Protein AF-A0A117SWT1-F1 (afdb_monomer_lite)

Foldseek 3Di:
DVVVVCVVLQWAFDAWQAADFDTWTWIARNPPRDIAIADWGADPQPRDIWTWDKDFDPPPVDGDIDIDTRCVVVVLVPDPPSCCAWDWDWDAPDPPHPDIAIWIAGNVPGDIDRDPVVSVVCCCVVPVVSRYHD

Secondary s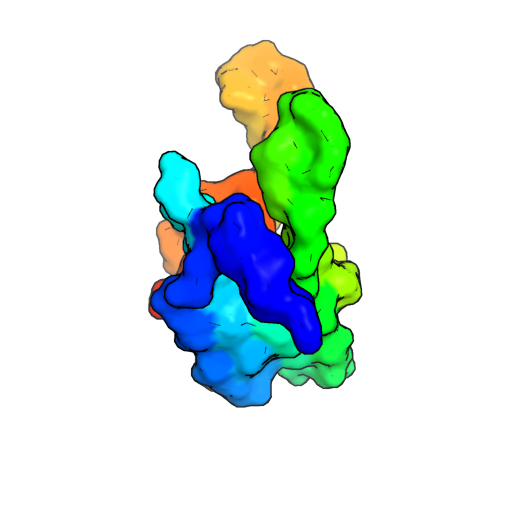tructure (DSSP, 8-state):
-HHHHHHHTTEEEEEEEEETTEEEEEEEETTT--EEEEEEEE-TTT--EEEEEEEEE--TT--EEEEE-TTHHHHHHHSTTGGGTEEEEEEESSTT-S-EEEEEEETTT--EES-HHHHHHHHHHHH-BTTTB-

Sequence (134 aa):
MVSASLEMLGLRRSGEIKGKYVDLTVYALKRDGRLYLSGIIKCPFTNKEFKLHITPQTDQVRLGFIQYHGGLYDHILKTKGYEDWLRVRIEPYSRNSFHKRKYLVCVKCGYKTTRFVDALLHLMRSHNFLVRVP

Radius of gyration: 15.75 Å; chains: 1; bounding box: 43×26×40 Å

pLDDT: mean 85.77, std 11.04, range [43.94, 95.5]

Structure (mmCIF, N/CA/C/O backbone):
data_AF-A0A117SWT1-F1
#
_entry.id   AF-A0A117SWT1-F1
#
loop_
_atom_site.group_PDB
_atom_site.id
_atom_site.type_symbol
_atom_site.label_atom_id
_atom_site.label_alt_id
_atom_site.label_comp_id
_atom_site.label_asym_id
_atom_site.label_entity_id
_atom_site.label_seq_id
_atom_site.pdbx_PDB_ins_code
_atom_site.Cartn_x
_atom_site.Cartn_y
_atom_site.Cartn_z
_atom_site.occupancy
_atom_site.B_iso_or_equiv
_atom_site.auth_seq_id
_atom_site.auth_comp_id
_atom_site.auth_asym_id
_atom_site.auth_atom_id
_atom_site.pdbx_PDB_model_num
ATOM 1 N N . MET A 1 1 ? -6.845 11.658 -19.314 1.00 43.94 1 MET A N 1
ATOM 2 C CA . MET A 1 1 ? -5.862 11.345 -20.379 1.00 43.94 1 MET A CA 1
ATOM 3 C C . MET A 1 1 ? -4.620 10.570 -19.902 1.00 43.94 1 MET A C 1
ATOM 5 O O . MET A 1 1 ? -3.848 10.146 -20.744 1.00 43.94 1 MET A O 1
ATOM 9 N N . VAL A 1 2 ? -4.436 10.284 -18.601 1.00 51.97 2 VAL A N 1
ATOM 10 C CA . VAL A 1 2 ? -3.243 9.565 -18.077 1.00 51.97 2 VAL A CA 1
ATOM 11 C C . VAL A 1 2 ? -3.194 8.071 -18.464 1.00 51.97 2 VAL A C 1
ATOM 13 O O . VAL A 1 2 ? -2.120 7.486 -18.545 1.00 51.97 2 VAL A O 1
ATOM 16 N N . SER A 1 3 ? -4.344 7.449 -18.750 1.00 57.69 3 SER A N 1
ATOM 17 C CA . SER A 1 3 ? -4.447 5.999 -18.991 1.00 57.69 3 SER A CA 1
ATOM 18 C C . SER A 1 3 ? -3.671 5.515 -20.224 1.00 57.69 3 SER A C 1
ATOM 20 O O . SER A 1 3 ? -2.993 4.496 -20.145 1.00 57.69 3 SER A O 1
ATOM 22 N N . ALA A 1 4 ? -3.723 6.250 -21.340 1.00 57.44 4 ALA A N 1
ATOM 23 C CA . ALA A 1 4 ? -3.120 5.811 -22.602 1.00 57.44 4 ALA A CA 1
ATOM 24 C C . ALA A 1 4 ? -1.581 5.779 -22.536 1.00 57.44 4 ALA A C 1
ATOM 26 O O . ALA A 1 4 ? -0.952 4.822 -22.981 1.00 57.44 4 ALA A O 1
ATOM 27 N N . SER A 1 5 ? -0.964 6.782 -21.902 1.00 61.16 5 SER A N 1
ATOM 28 C CA . SER A 1 5 ? 0.495 6.854 -21.747 1.00 61.16 5 SER A CA 1
ATOM 29 C C . SER A 1 5 ? 1.051 5.755 -20.833 1.00 61.16 5 SER A C 1
ATOM 31 O O . SER A 1 5 ? 2.157 5.272 -21.057 1.00 61.16 5 SER A O 1
ATOM 33 N N . LEU A 1 6 ? 0.290 5.328 -19.817 1.00 62.47 6 LEU A N 1
ATOM 34 C CA . LEU A 1 6 ? 0.698 4.244 -18.916 1.00 62.47 6 LEU A CA 1
ATOM 35 C C . LEU A 1 6 ? 0.653 2.873 -19.610 1.00 62.47 6 LEU A C 1
ATOM 37 O O . LEU A 1 6 ? 1.561 2.062 -19.421 1.00 62.47 6 LEU A O 1
ATOM 41 N N . GLU A 1 7 ? -0.359 2.631 -20.449 1.00 62.50 7 GLU A N 1
ATOM 42 C CA . GLU A 1 7 ? -0.486 1.387 -21.219 1.00 62.50 7 GLU A CA 1
ATOM 43 C C . GLU A 1 7 ? 0.607 1.243 -22.281 1.00 62.50 7 GLU A C 1
ATOM 45 O O . GLU A 1 7 ? 1.181 0.157 -22.424 1.00 62.50 7 GLU A O 1
ATOM 50 N N . MET A 1 8 ? 0.953 2.342 -22.962 1.00 59.72 8 MET A N 1
ATOM 51 C CA . MET A 1 8 ? 2.058 2.384 -23.928 1.00 59.72 8 MET A CA 1
ATOM 52 C C . MET A 1 8 ? 3.412 2.048 -23.291 1.00 59.72 8 MET A C 1
ATOM 54 O O . MET A 1 8 ? 4.262 1.439 -23.932 1.00 59.72 8 MET A O 1
ATOM 58 N N . LEU A 1 9 ? 3.598 2.381 -22.012 1.00 71.81 9 LEU A N 1
ATOM 59 C CA . LEU A 1 9 ? 4.820 2.103 -21.252 1.00 71.81 9 LEU A CA 1
ATOM 60 C C . LEU A 1 9 ? 4.784 0.747 -20.521 1.00 71.81 9 LEU A C 1
ATOM 62 O O . LEU A 1 9 ? 5.651 0.442 -19.703 1.00 71.81 9 LEU A O 1
ATOM 66 N N . GLY A 1 10 ? 3.791 -0.094 -20.827 1.00 78.25 10 GLY A N 1
ATOM 67 C CA . GLY A 1 10 ? 3.720 -1.472 -20.350 1.00 78.25 10 GLY A CA 1
ATOM 68 C C . GLY A 1 10 ? 3.052 -1.652 -18.987 1.00 78.25 10 GLY A C 1
ATOM 69 O O . GLY A 1 10 ? 3.134 -2.749 -18.432 1.00 78.25 10 GLY A O 1
ATOM 70 N N . LEU A 1 11 ? 2.371 -0.634 -18.452 1.00 83.19 11 LEU A N 1
ATOM 71 C CA . LEU A 1 11 ? 1.530 -0.774 -17.265 1.00 83.19 11 LEU A CA 1
ATOM 72 C C . LEU A 1 11 ? 0.117 -1.196 -17.685 1.00 83.19 11 LEU A C 1
ATOM 74 O O . LEU A 1 11 ? -0.596 -0.441 -18.337 1.00 83.19 11 LEU A O 1
ATOM 78 N N . ARG A 1 12 ? -0.314 -2.401 -17.311 1.00 87.69 12 ARG A N 1
ATOM 79 C CA . ARG A 1 12 ? -1.667 -2.892 -17.603 1.00 87.69 12 ARG A CA 1
ATOM 80 C C . ARG A 1 12 ? -2.536 -2.789 -16.360 1.00 87.69 12 ARG A C 1
ATOM 82 O O . ARG A 1 12 ? -2.112 -3.171 -15.272 1.00 87.69 12 ARG A O 1
ATOM 89 N N . ARG A 1 13 ? -3.782 -2.347 -16.515 1.00 88.75 13 ARG A N 1
ATOM 90 C CA . ARG A 1 13 ? -4.781 -2.455 -15.448 1.00 88.75 13 ARG A CA 1
ATOM 91 C C . ARG A 1 13 ? -5.016 -3.931 -15.100 1.00 88.75 13 ARG A C 1
ATOM 93 O O . ARG A 1 13 ? -5.382 -4.726 -15.960 1.00 88.75 13 ARG A O 1
ATOM 100 N N . SER A 1 14 ? -4.784 -4.287 -13.839 1.00 89.12 14 SER A N 1
ATOM 101 C CA . SER A 1 14 ? -4.885 -5.658 -13.322 1.00 89.12 14 SER A CA 1
ATOM 102 C C . SER A 1 14 ? -6.146 -5.892 -12.492 1.00 89.12 14 SER A C 1
ATOM 104 O O . SER A 1 14 ? -6.556 -7.039 -12.349 1.00 89.12 14 SER A O 1
ATOM 106 N N . GLY A 1 15 ? -6.743 -4.846 -11.919 1.00 89.94 15 GLY A N 1
ATOM 107 C CA . GLY A 1 15 ? -7.953 -4.970 -11.109 1.00 89.94 15 GLY A CA 1
ATOM 108 C C . GLY A 1 15 ? -8.309 -3.680 -10.382 1.00 89.94 15 GLY A C 1
ATOM 109 O O . GLY A 1 15 ? -7.686 -2.640 -10.601 1.00 89.94 15 GLY A O 1
ATOM 110 N N . GLU A 1 16 ? -9.300 -3.764 -9.502 1.00 93.12 16 GLU A N 1
ATOM 111 C CA . GLU A 1 16 ? -9.724 -2.681 -8.614 1.00 93.12 16 GLU A CA 1
ATOM 112 C C . GLU A 1 16 ? -9.849 -3.194 -7.175 1.00 93.12 16 GLU A C 1
ATOM 114 O O . GLU A 1 16 ? -10.137 -4.369 -6.946 1.00 93.12 16 GLU A O 1
ATOM 119 N N . ILE A 1 17 ? -9.629 -2.309 -6.207 1.00 91.44 17 ILE A N 1
ATOM 120 C CA . ILE A 1 17 ? -9.894 -2.531 -4.787 1.00 91.44 17 ILE A CA 1
ATOM 121 C C . ILE A 1 17 ? -10.806 -1.395 -4.340 1.00 91.44 17 ILE A C 1
ATOM 123 O O . ILE A 1 17 ? -10.371 -0.248 -4.250 1.00 91.44 17 ILE A O 1
ATOM 127 N N . LYS A 1 18 ? -12.069 -1.730 -4.073 1.00 91.50 18 LYS A N 1
ATOM 128 C CA . LYS A 1 18 ? -13.084 -0.795 -3.585 1.00 91.50 18 LYS A CA 1
ATOM 129 C C . LYS A 1 18 ? -13.555 -1.225 -2.208 1.00 91.50 18 LYS A C 1
ATOM 131 O O . LYS A 1 18 ? -13.739 -2.413 -1.950 1.00 91.50 18 LYS A O 1
ATOM 136 N N . GLY A 1 19 ? -13.746 -0.257 -1.329 1.00 89.12 19 GLY A N 1
ATOM 137 C CA . GLY A 1 19 ? -14.211 -0.473 0.029 1.00 89.12 19 GLY A CA 1
ATOM 138 C C . GLY A 1 19 ? -14.573 0.838 0.707 1.00 89.12 19 GLY A C 1
ATOM 139 O O . GLY A 1 19 ? -14.540 1.902 0.094 1.00 89.12 19 GLY A O 1
ATOM 140 N N . LYS A 1 20 ? -14.908 0.765 1.995 1.00 87.38 20 LYS A N 1
ATOM 141 C CA . LYS A 1 20 ? -15.399 1.929 2.748 1.00 87.38 20 LYS A CA 1
ATOM 142 C C . LYS A 1 20 ? -14.390 3.083 2.794 1.00 87.38 20 LYS A C 1
ATOM 144 O O . LYS A 1 20 ? -14.789 4.244 2.801 1.00 87.38 20 LYS A O 1
ATOM 149 N N . TYR A 1 21 ? -13.099 2.760 2.836 1.00 90.88 21 TYR A N 1
ATOM 150 C CA . TYR A 1 21 ? -12.020 3.738 2.964 1.00 90.88 21 TYR A CA 1
ATOM 151 C C . TYR A 1 21 ? -11.037 3.712 1.789 1.00 90.88 21 TYR A C 1
ATOM 153 O O . TYR A 1 21 ? -10.004 4.376 1.843 1.00 90.88 21 TYR A O 1
ATOM 161 N N . VAL A 1 22 ? -11.317 2.946 0.731 1.00 93.19 22 VAL A N 1
ATOM 162 C CA . VAL A 1 22 ? -10.401 2.781 -0.406 1.00 93.19 22 VAL A CA 1
ATOM 163 C C . VAL A 1 22 ? -11.157 2.734 -1.724 1.00 93.19 22 VAL A C 1
ATOM 165 O O . VAL A 1 22 ? -12.135 2.005 -1.862 1.00 93.19 22 VAL A O 1
ATOM 168 N N . ASP A 1 23 ? -10.650 3.466 -2.707 1.00 93.38 23 ASP A N 1
ATOM 169 C CA . ASP A 1 23 ? -11.029 3.331 -4.110 1.00 93.38 23 ASP A CA 1
ATOM 170 C C . ASP A 1 23 ? -9.756 3.369 -4.953 1.00 93.38 23 ASP A C 1
ATOM 172 O O . ASP A 1 23 ? -9.145 4.422 -5.151 1.00 93.38 23 ASP A O 1
ATOM 176 N N . LEU A 1 24 ? -9.286 2.191 -5.360 1.00 93.75 24 LEU A N 1
ATOM 177 C CA . LEU A 1 24 ? -7.989 2.010 -5.994 1.00 93.75 24 LEU A CA 1
ATOM 178 C C . LEU A 1 24 ? -8.102 1.175 -7.260 1.00 93.75 24 LEU A C 1
ATOM 180 O O . LEU A 1 24 ? -8.681 0.093 -7.277 1.00 93.75 24 LEU A O 1
ATOM 184 N N . THR A 1 25 ? -7.417 1.624 -8.300 1.00 93.31 25 THR A N 1
ATOM 185 C CA . THR A 1 25 ? -7.073 0.822 -9.468 1.00 93.31 25 THR A CA 1
ATOM 186 C C . THR A 1 25 ? -5.692 0.207 -9.265 1.00 93.31 25 THR A C 1
ATOM 188 O O . THR A 1 25 ? -4.722 0.901 -8.944 1.00 93.31 25 THR A O 1
ATOM 191 N N . VAL A 1 26 ? -5.598 -1.104 -9.469 1.00 92.75 26 VAL A N 1
ATOM 192 C CA . VAL A 1 26 ? -4.345 -1.856 -9.419 1.00 92.75 26 VAL A CA 1
ATOM 193 C C . VAL A 1 26 ? -3.806 -2.006 -10.831 1.00 92.75 26 VAL A C 1
ATOM 195 O O . VAL A 1 26 ? -4.506 -2.481 -11.728 1.00 92.75 26 VAL A O 1
ATOM 198 N N . TYR A 1 27 ? -2.539 -1.664 -11.012 1.00 91.88 27 TYR A N 1
ATOM 199 C CA . TYR A 1 27 ? -1.816 -1.852 -12.260 1.00 91.88 27 TYR A CA 1
ATOM 200 C C . TYR A 1 27 ? -0.679 -2.851 -12.072 1.00 91.88 27 TYR A C 1
ATOM 202 O O . TYR A 1 27 ? -0.062 -2.899 -11.010 1.00 91.88 27 TYR A O 1
ATOM 210 N N . ALA A 1 28 ? -0.397 -3.632 -13.109 1.00 90.31 28 ALA A N 1
ATOM 211 C CA . ALA A 1 28 ? 0.711 -4.570 -13.175 1.00 90.31 28 ALA A CA 1
ATOM 212 C C . ALA A 1 28 ? 1.643 -4.188 -14.326 1.00 90.31 28 ALA A C 1
ATOM 214 O O . ALA A 1 28 ? 1.200 -3.957 -15.454 1.00 90.31 28 ALA A O 1
ATOM 215 N N . LEU A 1 29 ? 2.940 -4.129 -14.043 1.00 88.44 29 LEU A N 1
ATOM 216 C CA . LEU A 1 29 ? 3.968 -3.930 -15.051 1.00 88.44 29 LEU A CA 1
ATOM 217 C C . LEU A 1 29 ? 4.162 -5.230 -15.840 1.00 88.44 29 LEU A C 1
ATOM 219 O O . LEU A 1 29 ? 4.440 -6.274 -15.258 1.00 88.44 29 LEU A O 1
ATOM 223 N N . LYS A 1 30 ? 4.040 -5.178 -17.171 1.00 84.31 30 LYS A N 1
ATOM 224 C CA . LYS A 1 30 ? 4.132 -6.368 -18.040 1.00 84.31 30 LYS A CA 1
ATOM 225 C C . LYS A 1 30 ? 5.466 -7.110 -17.925 1.00 84.31 30 LYS A C 1
ATOM 227 O O . LYS A 1 30 ? 5.497 -8.319 -18.112 1.00 84.31 30 LYS A O 1
ATOM 232 N N . ARG A 1 31 ? 6.556 -6.390 -17.648 1.00 83.38 31 ARG A N 1
ATOM 233 C CA . ARG A 1 31 ? 7.919 -6.940 -17.652 1.00 83.38 31 ARG A CA 1
ATOM 234 C C . ARG A 1 31 ? 8.173 -7.942 -16.523 1.00 83.38 31 ARG A C 1
ATOM 236 O O . ARG A 1 31 ? 8.837 -8.942 -16.752 1.00 83.38 31 ARG A O 1
ATOM 243 N N . ASP A 1 32 ? 7.710 -7.641 -15.315 1.00 82.69 32 ASP A N 1
ATOM 244 C CA . ASP A 1 32 ? 8.060 -8.373 -14.088 1.00 82.69 32 ASP A CA 1
ATOM 245 C C . ASP A 1 32 ? 6.844 -8.654 -13.185 1.00 82.69 32 ASP A C 1
ATOM 247 O O . ASP A 1 32 ? 6.990 -9.171 -12.080 1.00 82.69 32 ASP A O 1
ATOM 251 N N . GLY A 1 33 ? 5.634 -8.295 -13.627 1.00 84.31 33 GLY A N 1
ATOM 252 C CA . GLY A 1 33 ? 4.401 -8.441 -12.853 1.00 84.31 33 GLY A CA 1
ATOM 253 C C . GLY A 1 33 ? 4.292 -7.472 -11.673 1.00 84.31 33 GLY A C 1
ATOM 254 O O . GLY A 1 33 ? 3.377 -7.594 -10.857 1.00 84.31 33 GLY A O 1
ATOM 255 N N . ARG A 1 34 ? 5.206 -6.503 -11.554 1.00 88.75 34 ARG A N 1
ATOM 256 C CA . ARG A 1 34 ? 5.268 -5.605 -10.405 1.00 88.75 34 ARG A CA 1
ATOM 257 C C . ARG A 1 34 ? 4.015 -4.747 -10.303 1.00 88.75 34 ARG A C 1
ATOM 259 O O . ARG A 1 34 ? 3.593 -4.117 -11.272 1.00 88.75 34 ARG A O 1
ATOM 266 N N . LEU A 1 35 ? 3.448 -4.694 -9.100 1.00 91.81 35 LEU A N 1
ATOM 267 C CA . LEU A 1 35 ? 2.182 -4.013 -8.857 1.00 91.81 35 LEU A CA 1
ATOM 268 C C . LEU A 1 35 ? 2.365 -2.547 -8.440 1.00 91.81 35 LEU A C 1
ATOM 270 O O . LEU A 1 35 ? 3.327 -2.178 -7.749 1.00 91.81 35 LEU A O 1
ATOM 274 N N . TYR A 1 36 ? 1.398 -1.739 -8.869 1.00 92.25 36 TYR A N 1
ATOM 275 C CA . TYR A 1 36 ? 1.259 -0.306 -8.632 1.00 92.25 36 TYR A CA 1
ATOM 276 C C . TYR A 1 36 ? -0.204 0.043 -8.338 1.00 92.25 36 TYR A C 1
ATOM 278 O O . TYR A 1 36 ? -1.119 -0.695 -8.709 1.00 92.25 36 TYR A O 1
ATOM 286 N N . LEU A 1 37 ? -0.423 1.171 -7.666 1.00 93.06 37 LEU A N 1
ATOM 287 C CA . LEU A 1 37 ? -1.737 1.617 -7.207 1.00 93.06 37 LEU A CA 1
ATOM 288 C C . LEU A 1 37 ? -2.011 3.048 -7.660 1.00 93.06 37 LEU A C 1
ATOM 290 O O . LEU A 1 37 ? -1.164 3.927 -7.517 1.00 93.06 37 LEU A O 1
ATOM 294 N N . SER A 1 38 ? -3.222 3.316 -8.132 1.00 93.12 38 SER A N 1
ATOM 295 C CA . SER A 1 38 ? -3.697 4.685 -8.323 1.00 93.12 38 SER A CA 1
ATOM 296 C C . SER A 1 38 ? -5.129 4.822 -7.841 1.00 93.12 38 SER A C 1
ATOM 298 O O . SER A 1 38 ? -5.932 3.924 -8.061 1.00 93.12 38 SER A O 1
ATOM 300 N N . GLY A 1 39 ? -5.445 5.927 -7.177 1.00 93.06 39 GLY A N 1
ATOM 301 C CA . GLY A 1 39 ? -6.766 6.190 -6.620 1.00 93.06 39 GLY A CA 1
ATOM 302 C C . GLY A 1 39 ? -6.668 6.902 -5.277 1.00 93.06 39 GLY A C 1
ATOM 303 O O . GLY A 1 39 ? -5.728 7.664 -5.045 1.00 93.06 39 GLY A O 1
ATOM 304 N N . ILE A 1 40 ? -7.634 6.667 -4.395 1.00 94.31 40 ILE A N 1
ATOM 305 C CA . ILE A 1 40 ? -7.792 7.389 -3.133 1.00 94.31 40 ILE A CA 1
ATOM 306 C C . ILE A 1 40 ? -7.853 6.401 -1.967 1.00 94.31 40 ILE A C 1
ATOM 308 O O . ILE A 1 40 ? -8.542 5.384 -2.018 1.00 94.31 40 ILE A O 1
ATOM 312 N N . ILE A 1 41 ? -7.127 6.722 -0.898 1.00 94.38 41 ILE A N 1
ATOM 313 C CA . ILE A 1 41 ? -7.221 6.048 0.399 1.00 94.38 41 ILE A CA 1
ATOM 314 C C . ILE A 1 41 ? -7.628 7.082 1.439 1.00 94.38 41 ILE A C 1
ATOM 316 O O . ILE A 1 41 ? -6.984 8.120 1.566 1.00 94.38 41 ILE A O 1
ATOM 320 N N . LYS A 1 42 ? -8.662 6.784 2.216 1.00 93.94 42 LYS 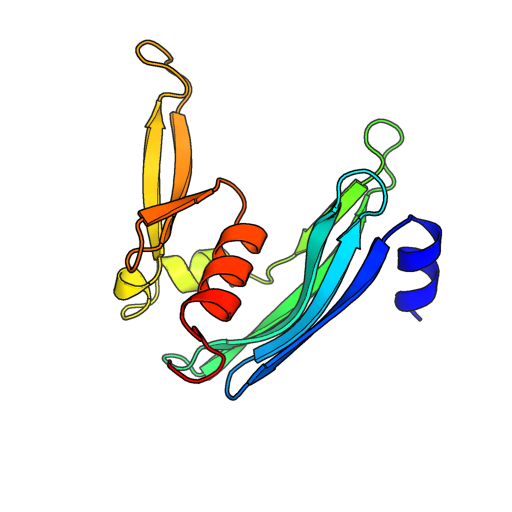A N 1
ATOM 321 C CA . LYS A 1 42 ? -9.100 7.583 3.354 1.00 93.94 42 LYS A CA 1
ATOM 322 C C . LYS A 1 42 ? -8.641 6.929 4.652 1.00 93.94 42 LYS A C 1
ATOM 324 O O . LYS A 1 42 ? -8.757 5.724 4.826 1.00 93.94 42 LYS A O 1
ATOM 329 N N . CYS A 1 43 ? -8.119 7.717 5.581 1.00 91.56 43 CYS A N 1
ATOM 330 C CA . CYS A 1 43 ? -7.797 7.227 6.914 1.00 91.56 43 CYS A CA 1
ATOM 331 C C . CYS A 1 43 ? -9.068 7.209 7.782 1.00 91.56 43 CYS A C 1
ATOM 333 O O . CYS A 1 43 ? -9.695 8.259 7.926 1.00 91.56 43 CYS A O 1
ATOM 335 N N . PRO A 1 44 ? -9.439 6.081 8.409 1.00 90.19 44 PRO A N 1
ATOM 336 C CA . PRO A 1 44 ? -10.623 5.989 9.255 1.00 90.19 44 PRO A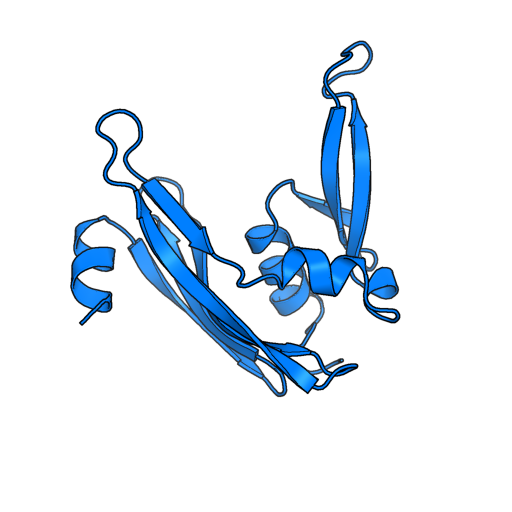 CA 1
ATOM 337 C C . PRO A 1 44 ? -10.448 6.709 10.598 1.00 90.19 44 PRO A C 1
ATOM 339 O O . PRO A 1 44 ? -11.433 7.130 11.192 1.00 90.19 44 PRO A O 1
ATOM 342 N N . PHE A 1 45 ? -9.206 6.885 11.065 1.00 88.44 45 PHE A N 1
ATOM 343 C CA . PHE A 1 45 ? -8.904 7.514 12.357 1.00 88.44 45 PHE A CA 1
ATOM 344 C C . PHE A 1 45 ? -8.826 9.040 12.284 1.00 88.44 45 PHE A C 1
ATOM 346 O O . PHE A 1 45 ? -9.129 9.726 13.252 1.00 88.44 45 PHE A O 1
ATOM 353 N N . THR A 1 46 ? -8.392 9.584 11.143 1.00 89.50 46 THR A N 1
ATOM 354 C CA . THR A 1 46 ? -8.170 11.033 10.983 1.00 89.50 46 THR A CA 1
ATOM 355 C C . THR A 1 46 ? -9.015 11.666 9.884 1.00 89.50 46 THR A C 1
ATOM 357 O O . THR A 1 46 ? -8.939 12.876 9.688 1.00 89.50 46 THR A O 1
ATOM 360 N N . ASN A 1 47 ? -9.786 10.867 9.139 1.00 89.38 47 ASN A N 1
ATOM 361 C CA . ASN A 1 47 ? -10.567 11.267 7.964 1.00 89.38 47 ASN A CA 1
ATOM 362 C C . ASN A 1 47 ? -9.771 11.921 6.823 1.00 89.38 47 ASN A C 1
ATOM 364 O O . ASN A 1 47 ? -10.371 12.356 5.841 1.00 89.38 47 ASN A O 1
ATOM 368 N N . LYS A 1 48 ? -8.435 11.952 6.905 1.00 92.75 48 LYS A N 1
ATOM 369 C CA . LYS A 1 48 ? -7.568 12.473 5.845 1.00 92.75 48 LYS A CA 1
ATOM 370 C C . LYS A 1 48 ? -7.601 11.573 4.617 1.00 92.75 48 LYS A C 1
ATOM 372 O O . LYS A 1 48 ? -7.581 10.349 4.740 1.00 92.75 48 LYS A O 1
ATOM 377 N N . GLU A 1 49 ? -7.588 12.192 3.446 1.00 94.19 49 GLU A N 1
ATOM 378 C CA . GLU A 1 49 ? -7.563 11.505 2.159 1.00 94.19 49 GLU A CA 1
ATOM 379 C C . GLU A 1 49 ? -6.185 11.614 1.511 1.00 94.19 49 GLU A C 1
ATOM 381 O O . GLU A 1 49 ? -5.546 12.666 1.510 1.00 94.19 49 GLU A O 1
ATOM 386 N N . PHE A 1 50 ? -5.739 10.505 0.937 1.00 94.75 50 PHE A N 1
ATOM 387 C CA . PHE A 1 50 ? -4.438 10.352 0.314 1.00 94.75 50 PHE A CA 1
ATOM 388 C C . PHE A 1 50 ? -4.632 9.895 -1.124 1.00 94.75 50 PHE A C 1
ATOM 390 O O . PHE A 1 50 ? -5.181 8.823 -1.382 1.00 94.75 50 PHE A O 1
ATOM 397 N N . LYS A 1 51 ? -4.166 10.713 -2.070 1.00 93.94 51 LYS A N 1
ATOM 398 C CA . LYS A 1 51 ? -4.231 10.413 -3.502 1.00 93.94 51 LYS A CA 1
ATOM 399 C C . LYS A 1 51 ? -2.969 9.679 -3.937 1.00 93.94 51 LYS A C 1
ATOM 401 O O . LYS A 1 51 ? -1.870 10.236 -3.910 1.00 93.94 51 LYS A O 1
ATOM 406 N N . LEU A 1 52 ? -3.138 8.433 -4.359 1.00 93.31 52 LEU A N 1
ATOM 407 C CA . LEU A 1 52 ? -2.084 7.615 -4.938 1.00 93.31 52 LEU A CA 1
ATOM 408 C C . LEU A 1 52 ? -2.105 7.792 -6.451 1.00 93.31 52 LEU A C 1
ATOM 410 O O . LEU A 1 52 ? -3.139 7.650 -7.106 1.00 93.31 52 LEU A O 1
ATOM 414 N N . HIS A 1 53 ? -0.944 8.074 -7.020 1.00 90.94 53 HIS A N 1
ATOM 415 C CA . HIS A 1 53 ? -0.789 8.180 -8.462 1.00 90.94 53 HIS A CA 1
ATOM 416 C C . HIS A 1 53 ? 0.566 7.640 -8.895 1.00 90.94 53 HIS A C 1
ATOM 418 O O . HIS A 1 53 ? 1.474 7.431 -8.084 1.00 90.94 53 HIS A O 1
ATOM 424 N N . ILE A 1 54 ? 0.661 7.376 -10.190 1.00 90.44 54 ILE A N 1
ATOM 425 C CA . ILE A 1 54 ? 1.805 6.742 -10.822 1.00 90.44 54 ILE A CA 1
ATOM 426 C C . ILE A 1 54 ? 2.264 7.685 -11.921 1.00 90.44 54 ILE A C 1
ATOM 428 O O . ILE A 1 54 ? 1.438 8.137 -12.716 1.00 90.44 54 ILE A O 1
ATOM 432 N N . THR A 1 55 ? 3.560 7.966 -11.981 1.00 87.06 55 THR A N 1
ATOM 433 C CA . THR A 1 55 ? 4.146 8.647 -13.137 1.00 87.06 55 THR A CA 1
ATOM 434 C C . THR A 1 55 ? 5.180 7.745 -13.798 1.00 87.06 55 THR A C 1
ATOM 436 O O . THR A 1 55 ? 5.841 6.945 -13.120 1.00 87.06 55 THR A O 1
ATOM 439 N N . PRO A 1 56 ? 5.308 7.821 -15.129 1.00 82.94 56 PRO A N 1
ATOM 440 C 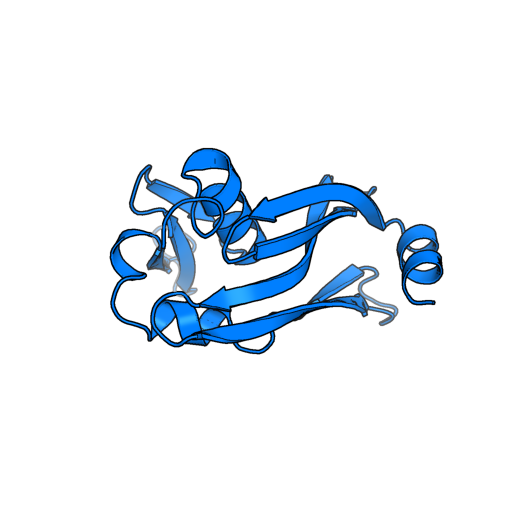CA . PRO A 1 56 ? 6.404 7.167 -15.814 1.00 82.94 56 PRO A CA 1
ATOM 441 C C . PRO A 1 56 ? 7.725 7.845 -15.450 1.00 82.94 56 PRO A C 1
ATOM 443 O O . PRO A 1 56 ? 7.819 9.070 -15.404 1.00 82.94 56 PRO A O 1
ATOM 446 N N . GLN A 1 57 ? 8.749 7.036 -15.204 1.00 79.25 57 GLN A N 1
ATOM 447 C CA . GLN A 1 57 ? 10.120 7.507 -15.085 1.00 79.25 57 GLN A CA 1
ATOM 448 C C . GLN A 1 57 ? 10.759 7.445 -16.469 1.00 79.25 57 GLN A C 1
ATOM 450 O O . GLN A 1 57 ? 10.967 6.359 -17.012 1.00 79.25 57 GLN A O 1
ATOM 455 N N . THR A 1 58 ? 11.031 8.614 -17.044 1.00 68.38 58 THR A N 1
ATOM 456 C CA . THR A 1 58 ? 11.551 8.756 -18.411 1.00 68.38 58 THR A CA 1
ATOM 457 C C . THR A 1 58 ? 13.060 8.995 -18.466 1.00 68.38 58 THR A C 1
ATOM 459 O O . THR A 1 58 ? 13.584 9.291 -19.536 1.00 68.38 58 THR A O 1
ATOM 462 N N . ASP A 1 59 ? 13.773 8.860 -17.344 1.00 66.31 59 ASP A N 1
ATOM 463 C CA . ASP A 1 59 ? 15.235 8.922 -17.349 1.00 66.31 59 ASP A CA 1
ATOM 464 C C . ASP A 1 59 ? 15.817 7.739 -18.130 1.00 66.31 59 ASP A C 1
ATOM 466 O O . ASP A 1 59 ? 15.524 6.575 -17.835 1.00 66.31 59 ASP A O 1
ATOM 470 N N . GLN A 1 60 ? 16.686 8.045 -19.100 1.00 55.25 60 GLN A N 1
ATOM 471 C CA . GLN A 1 60 ? 17.245 7.104 -20.084 1.00 55.25 60 GLN A CA 1
ATOM 472 C C . GLN A 1 60 ? 17.932 5.870 -19.464 1.00 55.25 60 GLN A C 1
ATOM 474 O O . GLN A 1 60 ? 18.079 4.845 -20.123 1.00 55.25 60 GLN A O 1
ATOM 479 N N . VAL A 1 61 ? 18.321 5.935 -18.187 1.00 59.34 61 VAL A N 1
ATOM 480 C CA . VAL A 1 61 ? 19.044 4.866 -17.479 1.00 59.34 61 VAL A CA 1
ATOM 481 C C . VAL A 1 61 ? 18.103 3.845 -16.818 1.00 59.34 61 VAL A C 1
ATOM 483 O O . VAL A 1 61 ? 18.491 2.697 -16.595 1.00 59.34 61 VAL A O 1
ATOM 486 N N . ARG A 1 62 ? 16.860 4.221 -16.481 1.00 56.84 62 ARG A N 1
ATOM 487 C CA . ARG A 1 62 ? 15.895 3.337 -15.799 1.00 56.84 62 ARG A CA 1
ATOM 488 C C . ARG A 1 62 ? 14.472 3.605 -16.278 1.00 56.84 62 ARG A C 1
ATOM 490 O O . ARG A 1 62 ? 13.715 4.322 -15.630 1.00 56.84 62 ARG A O 1
ATOM 497 N N . LEU A 1 63 ? 14.093 2.934 -17.364 1.00 64.94 63 LEU A N 1
ATOM 498 C CA . LEU A 1 63 ? 12.694 2.818 -17.772 1.00 64.94 63 LEU A CA 1
ATOM 499 C C . LEU A 1 63 ? 11.891 2.155 -16.642 1.00 64.94 63 LEU A C 1
ATOM 501 O O . LEU A 1 63 ? 12.170 1.015 -16.254 1.00 64.94 63 LEU A O 1
ATOM 505 N N . GLY A 1 64 ? 10.914 2.871 -16.089 1.00 76.44 64 GLY A N 1
ATOM 506 C CA . GLY A 1 64 ? 10.127 2.388 -14.960 1.00 76.44 64 GLY A CA 1
ATOM 507 C C . GLY A 1 64 ? 8.975 3.309 -14.581 1.00 76.44 64 GLY A C 1
ATOM 508 O O . GLY A 1 64 ? 8.598 4.209 -15.325 1.00 76.44 64 GLY A O 1
ATOM 509 N N . PHE A 1 65 ? 8.408 3.070 -13.402 1.00 85.31 65 PHE A N 1
ATOM 510 C CA . PHE A 1 65 ? 7.301 3.856 -12.864 1.00 85.31 65 PHE A CA 1
ATOM 511 C C . PHE A 1 65 ? 7.564 4.215 -11.410 1.00 85.31 65 PHE A C 1
ATOM 513 O O . PHE A 1 65 ? 7.982 3.360 -10.615 1.00 85.31 65 PHE A O 1
ATOM 520 N N . ILE A 1 66 ? 7.268 5.464 -11.064 1.00 87.06 66 ILE A N 1
ATOM 521 C CA . ILE A 1 66 ? 7.356 5.979 -9.703 1.00 87.06 66 ILE A CA 1
ATOM 522 C C . ILE A 1 66 ? 5.955 5.968 -9.102 1.00 87.06 66 ILE A C 1
ATOM 524 O O . ILE A 1 66 ? 4.997 6.485 -9.677 1.00 87.06 66 ILE A O 1
ATOM 528 N N . GLN A 1 67 ? 5.846 5.357 -7.925 1.00 90.50 67 GLN A N 1
ATOM 529 C CA . GLN A 1 67 ? 4.629 5.376 -7.132 1.00 90.50 67 GLN A CA 1
ATOM 530 C C . GLN A 1 67 ? 4.682 6.541 -6.146 1.00 90.50 67 GLN A C 1
ATOM 532 O O . GLN A 1 67 ? 5.537 6.565 -5.260 1.00 90.50 67 GLN A O 1
ATOM 537 N N . TYR A 1 68 ? 3.704 7.436 -6.233 1.00 91.06 68 TYR A N 1
ATOM 538 C CA . TYR A 1 68 ? 3.503 8.494 -5.254 1.00 91.06 68 TYR A CA 1
ATOM 539 C C . TYR A 1 68 ? 2.422 8.078 -4.266 1.00 91.06 68 TYR A C 1
ATOM 541 O O . TYR A 1 68 ? 1.371 7.547 -4.640 1.00 91.06 68 TYR A O 1
ATOM 549 N N . HIS A 1 69 ? 2.703 8.317 -2.988 1.00 89.62 69 HIS A N 1
ATOM 550 C CA . HIS A 1 69 ? 1.836 7.944 -1.871 1.00 89.62 69 HIS A CA 1
ATOM 551 C C . HIS A 1 69 ? 1.158 9.145 -1.202 1.00 89.62 69 HIS A C 1
ATOM 553 O O . HIS A 1 69 ? 0.389 8.951 -0.267 1.00 89.62 69 HIS A O 1
ATOM 559 N N . GLY A 1 70 ? 1.472 10.376 -1.623 1.00 86.25 70 GLY A N 1
ATOM 560 C CA . GLY A 1 70 ? 0.866 11.595 -1.073 1.00 86.25 70 GLY A CA 1
ATOM 561 C C . GLY A 1 70 ? 1.038 11.763 0.444 1.00 86.25 70 GLY A C 1
ATOM 562 O O . GLY A 1 70 ? 0.174 12.344 1.085 1.00 86.25 70 GLY A O 1
ATOM 563 N N . GLY A 1 71 ? 2.099 11.201 1.039 1.00 90.62 71 GLY A N 1
ATOM 564 C CA . GLY A 1 71 ? 2.322 11.212 2.492 1.00 90.62 71 GLY A CA 1
ATOM 565 C C . GLY A 1 71 ? 1.610 10.100 3.277 1.00 90.62 71 GLY A C 1
ATOM 566 O O . GLY A 1 71 ? 1.756 10.038 4.496 1.00 90.62 71 GLY A O 1
ATOM 567 N N . LEU A 1 72 ? 0.892 9.185 2.611 1.00 92.38 72 LEU A N 1
ATOM 568 C CA . LEU A 1 72 ? 0.202 8.071 3.273 1.00 92.38 72 LEU A CA 1
ATOM 569 C C . LEU A 1 72 ? 1.156 7.188 4.083 1.00 92.38 72 LEU A C 1
ATOM 571 O O . LEU A 1 72 ? 0.808 6.758 5.177 1.00 92.38 72 LEU A O 1
ATOM 575 N N . TYR A 1 73 ? 2.350 6.917 3.552 1.00 91.31 73 TYR A N 1
ATOM 576 C CA . TYR A 1 73 ? 3.352 6.097 4.231 1.00 91.31 73 TYR A CA 1
ATOM 577 C C . TYR A 1 73 ? 3.681 6.656 5.620 1.00 91.31 73 TYR A C 1
ATOM 579 O O . TYR A 1 73 ? 3.498 5.973 6.626 1.00 91.31 73 TYR A O 1
ATOM 587 N N . ASP A 1 74 ? 4.089 7.923 5.683 1.00 91.69 74 ASP A N 1
ATOM 588 C CA . ASP A 1 74 ? 4.426 8.578 6.947 1.00 91.69 74 ASP A CA 1
ATOM 589 C C . ASP A 1 74 ? 3.207 8.723 7.855 1.00 91.69 74 ASP A C 1
ATOM 591 O O . ASP A 1 74 ? 3.326 8.635 9.076 1.00 91.69 74 ASP A O 1
ATOM 595 N N . HIS A 1 75 ? 2.025 8.920 7.269 1.00 92.81 75 HIS A N 1
ATOM 596 C CA . HIS A 1 75 ? 0.784 8.997 8.020 1.00 92.81 75 HIS A CA 1
ATOM 597 C C . HIS A 1 75 ? 0.447 7.681 8.729 1.00 92.81 75 HIS A C 1
ATOM 599 O O . HIS A 1 75 ? 0.138 7.708 9.920 1.00 92.81 75 HIS A O 1
ATOM 605 N N . ILE A 1 76 ? 0.541 6.540 8.036 1.00 91.00 76 ILE A N 1
ATOM 606 C CA . ILE A 1 76 ? 0.275 5.218 8.622 1.00 91.00 76 ILE A CA 1
ATOM 607 C C . ILE A 1 76 ? 1.244 4.936 9.769 1.00 91.00 76 ILE A C 1
ATOM 609 O O . ILE A 1 76 ? 0.823 4.465 10.818 1.00 91.00 76 ILE A O 1
ATOM 613 N N . LEU A 1 77 ? 2.524 5.279 9.611 1.00 89.81 77 LEU A N 1
ATOM 614 C CA . LEU A 1 77 ? 3.529 5.023 10.645 1.00 89.81 77 LEU A CA 1
ATOM 615 C C . LEU A 1 77 ? 3.386 5.894 11.898 1.00 89.81 77 LEU A C 1
ATOM 617 O O . LEU A 1 77 ? 3.890 5.515 12.951 1.00 89.81 77 LEU A O 1
ATOM 621 N N . LYS A 1 78 ? 2.747 7.064 11.793 1.00 91.38 78 LYS A N 1
ATOM 622 C CA . LYS A 1 78 ? 2.590 8.011 12.911 1.00 91.38 78 LYS A CA 1
ATOM 623 C C . LYS A 1 78 ? 1.220 7.948 13.584 1.00 91.38 78 LYS A C 1
ATOM 625 O O . LYS A 1 78 ? 1.060 8.475 14.681 1.00 91.38 78 LYS A O 1
ATOM 630 N N . THR A 1 79 ? 0.222 7.371 12.924 1.00 91.69 79 THR A N 1
ATOM 631 C CA . THR A 1 79 ? -1.159 7.377 13.417 1.00 91.69 79 THR A CA 1
ATOM 632 C C . THR A 1 79 ? -1.404 6.159 14.302 1.00 91.69 79 THR A C 1
ATOM 634 O O . THR A 1 79 ? -1.236 5.022 13.862 1.00 91.69 79 THR A O 1
ATOM 637 N N . LYS A 1 80 ? -1.826 6.406 15.548 1.00 87.62 80 LYS A N 1
ATOM 638 C CA . LYS A 1 80 ? -2.228 5.353 16.493 1.00 87.62 80 LYS A CA 1
ATOM 639 C C . LYS A 1 80 ? -3.365 4.512 15.901 1.00 87.62 80 LYS A C 1
ATOM 641 O O . LYS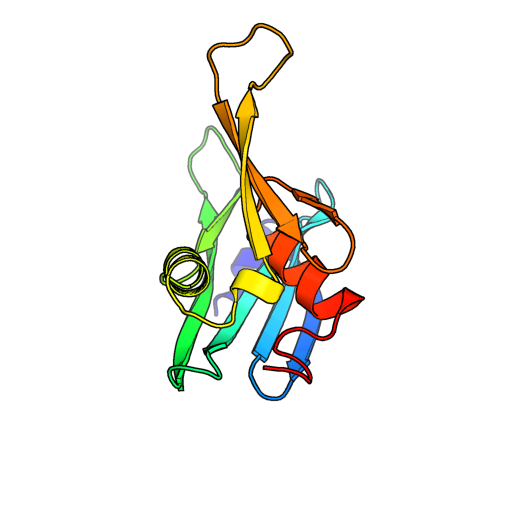 A 1 80 ? -4.251 5.059 15.250 1.00 87.62 80 LYS A O 1
ATOM 646 N N . GLY A 1 81 ? -3.323 3.198 16.118 1.00 86.44 81 GLY A N 1
ATOM 647 C CA . GLY A 1 81 ? -4.279 2.229 15.561 1.00 86.44 81 GLY A CA 1
ATOM 648 C C . GLY A 1 81 ? -3.763 1.455 14.342 1.00 86.44 81 GLY A C 1
ATOM 649 O O . GLY A 1 81 ? -4.103 0.288 14.169 1.00 86.44 81 GLY A O 1
ATOM 650 N N . TYR A 1 82 ? -2.863 2.024 13.531 1.00 90.25 82 TYR A N 1
ATOM 651 C CA . TYR A 1 82 ? -2.257 1.271 12.419 1.00 90.25 82 TYR A CA 1
ATOM 652 C C . TYR A 1 82 ? -1.126 0.322 12.838 1.00 90.25 82 TYR A C 1
ATOM 654 O O . TYR A 1 82 ? -0.732 -0.559 12.070 1.00 90.25 82 TYR A O 1
ATOM 662 N N . GLU A 1 83 ? -0.623 0.462 14.061 1.00 89.94 83 GLU A N 1
ATOM 663 C CA . GLU A 1 83 ? 0.432 -0.381 14.637 1.00 89.94 83 GLU A CA 1
ATOM 664 C C . GLU A 1 83 ? 0.028 -1.854 14.817 1.00 89.94 83 GLU A C 1
ATOM 666 O O . GLU A 1 83 ? 0.900 -2.728 14.872 1.00 89.94 83 GLU A O 1
ATOM 671 N N . ASP A 1 84 ? -1.280 -2.130 14.840 1.00 90.44 84 ASP A N 1
ATOM 672 C CA . ASP A 1 84 ? -1.868 -3.475 14.877 1.00 90.44 84 ASP A CA 1
ATOM 673 C C . ASP A 1 84 ? -1.938 -4.147 13.500 1.00 90.44 84 ASP A C 1
ATOM 675 O O . ASP A 1 84 ? -2.289 -5.328 13.382 1.00 90.44 84 ASP A O 1
ATOM 679 N N . TRP A 1 85 ? -1.600 -3.399 12.450 1.00 91.88 85 TRP A N 1
ATOM 680 C CA . TRP A 1 85 ? -1.642 -3.842 11.062 1.00 91.88 85 TRP A CA 1
ATOM 681 C C . TRP A 1 85 ? -0.246 -3.921 10.459 1.00 91.88 85 TRP A C 1
ATOM 683 O O . TRP A 1 85 ? 0.111 -4.936 9.851 1.00 91.88 85 TRP A O 1
ATOM 693 N N . LEU A 1 86 ? 0.559 -2.873 10.648 1.00 93.44 86 LEU A N 1
ATOM 694 C CA . LEU A 1 86 ? 1.856 -2.722 10.004 1.00 93.44 86 LEU A CA 1
ATOM 695 C C . LEU A 1 86 ? 2.924 -2.275 11.001 1.00 93.44 86 LEU A C 1
ATOM 697 O O . LEU A 1 86 ? 2.769 -1.274 11.694 1.00 93.44 86 LEU A O 1
ATOM 701 N N . ARG A 1 87 ? 4.058 -2.977 11.010 1.00 92.88 87 ARG A N 1
ATOM 702 C CA . ARG A 1 87 ? 5.251 -2.586 11.770 1.00 92.88 87 ARG A CA 1
ATOM 703 C C . ARG A 1 87 ? 6.452 -2.429 10.856 1.00 92.88 87 ARG A C 1
ATOM 705 O O . ARG A 1 87 ? 6.607 -3.158 9.878 1.00 92.88 87 ARG A O 1
ATOM 712 N N . VAL A 1 88 ? 7.332 -1.497 11.207 1.00 92.88 88 VAL A N 1
ATOM 713 C CA . VAL A 1 88 ? 8.620 -1.323 10.531 1.00 92.88 88 VAL A CA 1
ATOM 714 C C . VAL A 1 88 ? 9.694 -2.040 11.334 1.00 92.88 88 VAL A C 1
ATOM 716 O O . VAL A 1 88 ? 9.863 -1.777 12.521 1.00 92.88 88 VAL A O 1
ATOM 719 N N . ARG A 1 89 ? 10.446 -2.925 10.682 1.00 90.44 89 ARG A N 1
ATOM 720 C CA . ARG A 1 89 ? 11.657 -3.533 11.239 1.00 90.44 89 ARG A CA 1
ATOM 721 C C . ARG A 1 89 ? 12.876 -3.054 10.477 1.00 90.44 89 ARG A C 1
ATOM 723 O O . ARG A 1 89 ? 12.862 -2.983 9.251 1.00 90.44 89 ARG A O 1
ATOM 730 N N . ILE A 1 90 ? 13.930 -2.723 11.210 1.00 88.19 90 ILE A N 1
ATOM 731 C CA . ILE A 1 90 ? 15.222 -2.362 10.637 1.00 88.19 90 ILE A CA 1
ATOM 732 C C . ILE A 1 90 ? 16.151 -3.535 10.890 1.00 88.19 90 ILE A C 1
ATOM 734 O O . ILE A 1 90 ? 16.442 -3.855 12.037 1.00 88.19 90 ILE A O 1
ATOM 738 N N . GLU A 1 91 ? 16.600 -4.173 9.819 1.00 85.38 91 GLU A N 1
ATOM 739 C CA . GLU A 1 91 ? 17.447 -5.357 9.906 1.00 85.38 91 GLU A CA 1
ATOM 740 C C . GLU A 1 91 ? 18.696 -5.182 9.038 1.00 85.38 91 GLU A C 1
ATOM 742 O O . GLU A 1 91 ? 18.636 -4.492 8.012 1.00 85.38 91 GLU A O 1
ATOM 747 N N . PRO A 1 92 ? 19.836 -5.771 9.431 1.00 80.62 92 PRO A N 1
ATOM 748 C CA . PRO A 1 92 ? 21.026 -5.775 8.594 1.00 80.62 92 PRO A CA 1
ATOM 749 C C . PRO A 1 92 ? 20.772 -6.588 7.318 1.00 80.62 92 PRO A C 1
ATOM 751 O O . PRO A 1 92 ? 20.051 -7.585 7.325 1.00 80.62 92 PRO A O 1
ATOM 754 N N . TYR A 1 93 ? 21.349 -6.142 6.202 1.00 74.81 93 TYR A N 1
ATOM 755 C CA . TYR A 1 93 ? 21.160 -6.767 4.890 1.00 74.81 93 TYR A CA 1
ATOM 756 C C . TYR A 1 93 ? 21.636 -8.228 4.865 1.00 74.81 93 TYR A C 1
ATOM 758 O O . TYR A 1 93 ? 21.042 -9.072 4.201 1.00 74.81 93 TYR A O 1
ATOM 766 N N . SER A 1 94 ? 22.692 -8.523 5.620 1.00 77.50 94 SER A N 1
ATOM 767 C CA . SER A 1 94 ? 23.206 -9.864 5.883 1.00 77.50 94 SER A CA 1
ATOM 768 C C . SER A 1 94 ? 23.783 -9.908 7.298 1.00 77.50 94 SER A C 1
ATOM 770 O O . SER A 1 94 ? 23.968 -8.860 7.918 1.00 77.50 94 SER A O 1
ATOM 772 N N . ARG A 1 95 ? 24.081 -11.110 7.811 1.00 71.12 95 ARG A N 1
ATOM 773 C CA . ARG A 1 95 ? 24.480 -11.359 9.211 1.00 71.12 95 ARG A CA 1
ATOM 774 C C . ARG A 1 95 ? 25.634 -10.466 9.716 1.00 71.12 95 ARG A C 1
ATOM 776 O O . ARG A 1 95 ? 25.676 -10.212 10.910 1.00 71.12 95 ARG A O 1
ATOM 783 N N . ASN A 1 96 ? 26.463 -9.917 8.816 1.00 76.88 96 ASN A N 1
ATOM 784 C CA . ASN A 1 96 ? 27.588 -9.016 9.122 1.00 76.88 96 ASN A CA 1
ATOM 785 C C . ASN A 1 96 ? 27.580 -7.691 8.322 1.00 76.88 96 ASN A C 1
ATOM 787 O O . ASN A 1 96 ? 28.612 -7.034 8.208 1.00 76.88 96 ASN A O 1
ATOM 791 N N . SER A 1 97 ? 26.459 -7.288 7.715 1.00 73.62 97 SER A N 1
ATOM 792 C CA . SER A 1 97 ? 26.422 -6.045 6.931 1.00 73.62 97 SER A CA 1
ATOM 793 C C . SER A 1 97 ? 26.078 -4.828 7.786 1.00 73.62 97 SER A C 1
ATOM 795 O O . SER A 1 97 ? 25.065 -4.813 8.484 1.00 73.62 97 SER A O 1
ATOM 797 N N . PHE A 1 98 ? 26.861 -3.757 7.636 1.00 76.38 98 PHE A N 1
ATOM 798 C CA . PHE A 1 98 ? 26.528 -2.430 8.168 1.00 76.38 98 PHE A CA 1
ATOM 799 C C . PHE A 1 98 ? 25.325 -1.791 7.458 1.00 76.38 98 PHE A C 1
ATOM 801 O O . PHE A 1 98 ? 24.687 -0.886 8.000 1.00 76.38 98 PHE A O 1
ATOM 808 N N . HIS A 1 99 ? 24.976 -2.271 6.260 1.00 81.38 99 HIS A N 1
ATOM 809 C CA . HIS A 1 99 ? 23.837 -1.764 5.508 1.00 81.38 99 HIS A CA 1
ATOM 810 C C . HIS A 1 99 ? 22.541 -2.287 6.120 1.00 81.38 99 HIS A C 1
ATOM 812 O O . HIS A 1 99 ? 22.230 -3.475 6.046 1.00 81.38 99 HIS A O 1
ATOM 818 N N . LYS A 1 100 ? 21.766 -1.382 6.717 1.00 82.94 100 LYS A N 1
ATOM 819 C CA . LYS A 1 100 ? 20.457 -1.691 7.293 1.00 82.94 100 LYS A CA 1
ATOM 820 C C . LYS A 1 100 ? 19.358 -1.451 6.267 1.00 82.94 100 LYS A C 1
ATOM 822 O O . LYS A 1 100 ? 19.337 -0.421 5.595 1.00 82.94 100 LYS A O 1
ATOM 827 N N . ARG A 1 101 ? 18.404 -2.377 6.180 1.00 86.62 101 ARG A N 1
ATOM 828 C CA . ARG A 1 101 ? 17.221 -2.258 5.328 1.00 86.62 101 ARG A CA 1
ATOM 829 C C . ARG A 1 101 ? 15.965 -2.156 6.181 1.00 86.62 101 ARG A C 1
ATOM 831 O O . ARG A 1 101 ? 15.804 -2.870 7.169 1.00 86.62 101 ARG A O 1
ATOM 838 N N . LYS A 1 102 ? 15.070 -1.254 5.779 1.00 89.69 102 LYS A N 1
ATOM 839 C CA . LYS A 1 102 ? 13.735 -1.135 6.364 1.00 89.69 102 LYS A CA 1
ATOM 840 C C . LYS A 1 102 ? 12.815 -2.165 5.721 1.00 89.69 102 LYS A C 1
ATOM 842 O O . LYS A 1 102 ? 12.700 -2.227 4.496 1.00 89.69 102 LYS A O 1
ATOM 847 N N . TYR A 1 103 ? 12.158 -2.943 6.562 1.00 92.62 103 TYR A N 1
ATOM 848 C CA . TYR A 1 103 ? 11.144 -3.908 6.191 1.00 92.62 103 TYR A CA 1
ATOM 849 C C . TYR A 1 103 ? 9.806 -3.513 6.790 1.00 92.62 103 TYR A C 1
ATOM 851 O O . TYR A 1 103 ? 9.716 -3.099 7.942 1.00 92.62 103 TYR A O 1
ATOM 859 N N . LEU A 1 104 ? 8.770 -3.679 5.987 1.00 94.31 104 LEU A N 1
ATOM 860 C CA . LEU A 1 104 ? 7.378 -3.508 6.337 1.00 94.31 104 LEU A CA 1
ATOM 861 C C . LEU A 1 104 ? 6.809 -4.890 6.613 1.00 94.31 104 LEU A C 1
ATOM 863 O O . LEU A 1 104 ? 6.848 -5.761 5.742 1.00 94.31 104 LEU A O 1
ATOM 867 N N . VAL A 1 105 ? 6.345 -5.088 7.839 1.00 94.94 105 VAL A N 1
ATOM 868 C CA . VAL A 1 105 ? 5.909 -6.381 8.357 1.00 94.94 105 VAL A CA 1
ATOM 869 C C . VAL A 1 105 ? 4.433 -6.302 8.714 1.00 94.94 105 VAL A C 1
ATOM 871 O O . VAL A 1 105 ? 4.033 -5.465 9.525 1.00 94.94 105 VAL A O 1
ATOM 874 N N . CYS A 1 106 ? 3.630 -7.176 8.115 1.00 95.50 106 CYS A N 1
ATOM 875 C CA . CYS A 1 106 ? 2.244 -7.374 8.504 1.00 95.50 106 CYS A CA 1
ATOM 876 C C . CYS A 1 106 ? 2.193 -8.009 9.895 1.00 95.50 106 CYS A C 1
ATOM 878 O O . CYS A 1 106 ? 2.763 -9.075 10.123 1.00 95.50 106 CYS A O 1
ATOM 880 N N . VAL A 1 107 ? 1.479 -7.372 10.817 1.00 94.31 107 VAL A N 1
ATOM 881 C CA . VAL A 1 107 ? 1.365 -7.844 12.204 1.00 94.31 107 VAL A CA 1
ATOM 882 C C . VAL A 1 107 ? 0.473 -9.080 12.312 1.00 94.31 107 VAL A C 1
ATOM 884 O O . VAL A 1 107 ? 0.693 -9.911 13.186 1.00 94.31 107 VAL A O 1
ATOM 887 N N . LYS A 1 108 ? -0.500 -9.237 11.406 1.00 93.00 108 LYS A N 1
ATOM 888 C CA . LYS A 1 108 ? -1.481 -10.331 11.448 1.00 93.00 108 LYS A CA 1
ATOM 889 C C . LYS A 1 108 ? -0.903 -11.687 11.034 1.00 93.00 108 LYS A C 1
ATOM 891 O O . LYS A 1 108 ? -1.305 -12.696 11.597 1.00 93.00 108 LYS A O 1
ATOM 896 N N . CYS A 1 109 ? 0.011 -11.722 10.063 1.00 93.75 109 CYS A N 1
ATOM 897 C CA . CYS A 1 109 ? 0.535 -12.980 9.512 1.00 93.75 109 CYS A CA 1
ATOM 898 C C . CYS A 1 109 ? 2.065 -13.030 9.354 1.00 93.75 109 CYS A C 1
ATOM 900 O O . CYS A 1 109 ? 2.602 -14.047 8.927 1.00 93.75 109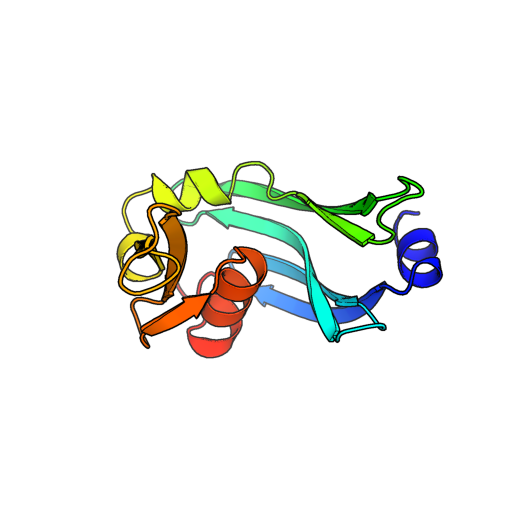 CYS A O 1
ATOM 902 N N . GLY A 1 110 ? 2.784 -11.943 9.653 1.00 93.06 110 GLY A N 1
ATOM 903 C CA . GLY A 1 110 ? 4.242 -11.885 9.531 1.00 93.06 110 GLY A CA 1
ATOM 904 C C . GLY A 1 110 ? 4.775 -11.659 8.112 1.00 93.06 110 GLY A C 1
ATOM 905 O O . GLY A 1 110 ? 5.994 -11.604 7.941 1.00 93.06 110 GLY A O 1
ATOM 906 N N . TYR A 1 111 ? 3.911 -11.484 7.101 1.00 95.50 111 TYR A N 1
ATOM 907 C CA . TYR A 1 111 ? 4.343 -11.152 5.738 1.00 95.50 111 TYR A CA 1
ATOM 908 C C . TYR A 1 111 ? 5.262 -9.929 5.732 1.00 95.50 111 TYR A C 1
ATOM 910 O O . TYR A 1 111 ? 4.970 -8.915 6.369 1.00 95.50 111 TYR A O 1
ATOM 918 N N . LYS A 1 112 ? 6.366 -10.012 4.989 1.00 93.56 112 LYS A N 1
ATOM 919 C CA . LYS A 1 112 ? 7.450 -9.034 5.032 1.00 93.56 112 LYS A CA 1
ATOM 920 C C . LYS A 1 112 ? 7.845 -8.596 3.633 1.00 93.56 112 LYS A C 1
ATOM 922 O O . LYS A 1 112 ? 8.126 -9.415 2.766 1.00 93.56 112 LYS A O 1
ATOM 927 N N . THR A 1 113 ? 7.929 -7.289 3.428 1.00 94.06 113 THR A N 1
ATOM 928 C CA . THR A 1 113 ? 8.384 -6.700 2.165 1.00 94.06 113 THR A CA 1
ATOM 929 C C . THR A 1 113 ? 9.139 -5.402 2.416 1.00 94.06 113 THR A C 1
ATOM 931 O O . THR A 1 113 ? 9.137 -4.855 3.512 1.00 94.06 113 THR A O 1
ATOM 934 N N . THR A 1 114 ? 9.821 -4.899 1.397 1.00 91.88 114 THR A N 1
ATOM 935 C CA . THR A 1 114 ? 10.540 -3.616 1.448 1.00 91.88 114 THR A CA 1
ATOM 936 C C . THR A 1 114 ? 9.794 -2.519 0.698 1.00 91.88 114 THR A C 1
ATOM 938 O O . THR A 1 114 ? 10.124 -1.344 0.831 1.00 91.88 114 THR A O 1
ATOM 941 N N . ARG A 1 115 ? 8.765 -2.885 -0.076 1.00 92.00 115 ARG A N 1
ATOM 942 C CA . ARG A 1 115 ? 7.925 -1.951 -0.822 1.00 92.00 115 ARG A CA 1
ATOM 943 C C . ARG A 1 115 ? 6.609 -1.724 -0.105 1.00 92.00 115 ARG A C 1
ATOM 945 O O . ARG A 1 115 ? 5.873 -2.662 0.188 1.00 92.00 115 ARG A O 1
ATOM 952 N N . PHE A 1 116 ? 6.270 -0.456 0.076 1.00 92.25 116 PHE A N 1
ATOM 953 C CA . PHE A 1 116 ? 5.025 -0.069 0.724 1.00 92.25 116 PHE A CA 1
ATOM 954 C C . PHE A 1 116 ? 3.773 -0.484 -0.055 1.00 92.25 116 PHE A C 1
ATOM 956 O O . PHE A 1 116 ? 2.818 -0.956 0.550 1.00 92.25 116 PHE A O 1
ATOM 963 N N . VAL A 1 117 ? 3.806 -0.407 -1.390 1.00 92.69 117 VAL A N 1
ATOM 964 C CA . VAL A 1 117 ? 2.710 -0.893 -2.250 1.00 92.69 117 VAL A CA 1
ATOM 965 C C . VAL A 1 117 ? 2.387 -2.359 -1.979 1.00 92.69 117 VAL A C 1
ATOM 967 O O . VAL A 1 117 ? 1.224 -2.711 -1.815 1.00 92.69 117 VAL A O 1
ATOM 970 N N . ASP A 1 118 ? 3.417 -3.200 -1.899 1.00 93.75 118 ASP A N 1
ATOM 971 C CA . ASP A 1 118 ? 3.239 -4.641 -1.736 1.00 93.75 118 ASP A CA 1
ATOM 972 C C . ASP A 1 118 ? 2.702 -4.960 -0.332 1.00 93.75 118 ASP A C 1
ATOM 974 O O . ASP A 1 118 ? 1.876 -5.856 -0.177 1.00 93.75 118 ASP A O 1
ATOM 978 N N . ALA A 1 119 ? 3.108 -4.186 0.683 1.00 94.25 119 ALA A N 1
ATOM 979 C CA . ALA A 1 119 ? 2.563 -4.294 2.034 1.00 94.25 119 ALA A CA 1
ATOM 980 C C . ALA A 1 119 ? 1.081 -3.889 2.078 1.00 94.25 119 ALA A C 1
ATOM 982 O O . ALA A 1 119 ? 0.268 -4.621 2.636 1.00 94.25 119 ALA A O 1
ATOM 983 N N . LEU A 1 120 ? 0.714 -2.762 1.456 1.00 93.69 120 LEU A N 1
ATOM 984 C CA . LEU A 1 120 ? -0.678 -2.304 1.380 1.00 93.69 120 LEU A CA 1
ATOM 985 C C . LEU A 1 120 ? -1.567 -3.311 0.652 1.00 93.69 120 LEU A C 1
ATOM 987 O O . LEU A 1 120 ? -2.622 -3.676 1.162 1.00 93.69 120 LEU A O 1
ATOM 991 N N . LEU A 1 121 ? -1.129 -3.793 -0.512 1.00 94.44 121 LEU A N 1
ATOM 992 C CA . LEU A 1 121 ? -1.858 -4.800 -1.279 1.00 94.44 121 LEU A CA 1
ATOM 993 C C . LEU A 1 121 ? -2.076 -6.075 -0.472 1.00 94.44 121 LEU A C 1
ATOM 995 O O . LEU A 1 121 ? -3.182 -6.611 -0.470 1.00 94.44 121 LEU A O 1
ATOM 999 N N . HIS A 1 122 ? -1.041 -6.540 0.227 1.00 95.06 122 HIS A N 1
ATOM 1000 C CA . HIS A 1 122 ? -1.152 -7.698 1.099 1.00 95.06 122 HIS A CA 1
ATOM 1001 C C . HIS A 1 122 ? -2.171 -7.461 2.225 1.00 95.06 122 HIS A C 1
ATOM 1003 O O . HIS A 1 122 ? -3.052 -8.291 2.426 1.00 95.06 122 HIS A O 1
ATOM 1009 N N . LEU A 1 123 ? -2.103 -6.324 2.925 1.00 93.62 123 LEU A N 1
ATOM 1010 C CA . LEU A 1 123 ? -3.044 -5.991 4.000 1.00 93.62 123 LEU A CA 1
ATOM 1011 C C . LEU A 1 123 ? -4.495 -5.917 3.498 1.00 93.62 123 LEU A C 1
ATOM 1013 O O . LEU A 1 123 ? -5.397 -6.474 4.126 1.00 93.62 123 LEU A O 1
ATOM 1017 N N . MET A 1 124 ? -4.722 -5.268 2.354 1.00 93.38 124 MET A N 1
ATOM 1018 C CA . MET A 1 124 ? -6.057 -5.109 1.768 1.00 93.38 124 MET A CA 1
ATOM 1019 C C . MET A 1 124 ? -6.637 -6.444 1.297 1.00 93.38 124 MET A C 1
ATOM 1021 O O . MET A 1 124 ? -7.796 -6.736 1.577 1.00 93.38 124 MET A O 1
ATOM 1025 N N . ARG A 1 125 ? -5.840 -7.266 0.602 1.00 92.62 125 ARG A N 1
ATOM 1026 C CA . ARG A 1 125 ? -6.305 -8.533 0.014 1.00 92.62 125 ARG A CA 1
ATOM 1027 C C . ARG A 1 125 ? -6.430 -9.657 1.038 1.00 92.62 125 ARG A C 1
ATOM 1029 O O . ARG A 1 125 ? -7.388 -10.415 0.977 1.00 92.62 125 ARG A O 1
ATOM 1036 N N . SER A 1 126 ? -5.479 -9.766 1.964 1.00 93.44 126 SER A N 1
ATOM 1037 C CA . SER A 1 126 ? -5.413 -10.891 2.907 1.00 93.44 126 SER A CA 1
ATOM 1038 C C . SER A 1 126 ? -6.192 -10.632 4.194 1.00 93.44 126 SER A C 1
ATOM 1040 O O . SER A 1 126 ? -6.670 -11.571 4.824 1.00 93.44 126 SER A O 1
ATOM 1042 N N . HIS A 1 127 ? -6.307 -9.368 4.610 1.00 93.31 127 HIS A N 1
ATOM 1043 C CA . HIS A 1 127 ? -6.856 -9.012 5.922 1.00 93.31 127 HIS A CA 1
ATOM 1044 C C . HIS A 1 127 ? -7.972 -7.962 5.860 1.00 93.31 127 HIS A C 1
ATOM 1046 O O . HIS A 1 127 ? -8.420 -7.492 6.902 1.00 93.31 127 HIS A O 1
ATOM 1052 N N . ASN A 1 128 ? -8.451 -7.607 4.660 1.00 89.50 128 ASN A N 1
ATOM 1053 C CA . ASN A 1 128 ? -9.516 -6.619 4.439 1.00 89.50 128 ASN A CA 1
ATOM 1054 C C . ASN A 1 128 ? -9.234 -5.229 5.038 1.00 89.50 128 ASN A C 1
ATOM 1056 O O . ASN A 1 128 ? -10.170 -4.458 5.289 1.00 89.50 128 ASN A O 1
ATOM 1060 N N . PHE A 1 129 ? -7.956 -4.907 5.252 1.00 89.38 129 PHE A N 1
ATOM 1061 C CA . PHE A 1 129 ? -7.506 -3.623 5.779 1.00 89.38 129 PHE A CA 1
ATOM 1062 C C . PHE A 1 129 ? -8.032 -2.474 4.917 1.00 89.38 129 PHE A C 1
ATOM 1064 O O . PHE A 1 129 ? -7.851 -2.503 3.699 1.00 89.38 129 PHE A O 1
ATOM 1071 N N . LEU A 1 130 ? -8.705 -1.492 5.525 1.00 84.75 130 LEU A N 1
ATOM 1072 C CA . LEU A 1 130 ? -9.363 -0.340 4.884 1.00 84.75 130 LEU A CA 1
ATOM 1073 C C . LEU A 1 130 ? -10.483 -0.673 3.873 1.00 84.75 130 LEU A C 1
ATOM 1075 O O . LEU A 1 130 ? -11.253 0.207 3.482 1.00 84.75 130 LEU A O 1
ATOM 1079 N N . VAL A 1 131 ? -10.631 -1.940 3.477 1.00 84.00 131 VAL A N 1
ATOM 1080 C CA . VAL A 1 131 ? -11.731 -2.417 2.630 1.00 84.00 131 VAL A CA 1
ATOM 1081 C C . VAL A 1 131 ? -13.002 -2.563 3.465 1.00 84.00 131 VAL A C 1
ATOM 1083 O O . VAL A 1 131 ? -14.046 -2.016 3.105 1.00 84.00 131 VAL A O 1
ATOM 1086 N N . ARG A 1 132 ? -12.904 -3.282 4.592 1.00 78.38 132 ARG A N 1
ATOM 1087 C CA . ARG A 1 132 ? -14.027 -3.560 5.508 1.00 78.38 132 ARG A CA 1
ATOM 1088 C C . ARG A 1 132 ? -13.769 -3.090 6.934 1.00 78.38 132 ARG A C 1
ATOM 1090 O O . ARG A 1 132 ? -14.715 -2.726 7.624 1.00 78.38 132 ARG A O 1
ATOM 1097 N N . VAL A 1 133 ? -12.510 -3.109 7.363 1.00 70.88 133 VAL A N 1
ATOM 1098 C CA . VAL A 1 133 ? -12.111 -2.812 8.742 1.00 70.88 133 VAL A CA 1
ATOM 1099 C C . VAL A 1 133 ? -11.263 -1.538 8.753 1.00 70.88 133 VAL A C 1
ATOM 1101 O O . VAL A 1 133 ? -10.444 -1.378 7.840 1.00 70.88 133 VAL A O 1
ATOM 1104 N N . PRO A 1 134 ? -11.473 -0.626 9.718 1.00 59.22 134 PRO A N 1
ATOM 1105 C CA . PRO A 1 134 ? -10.572 0.497 9.936 1.00 59.22 134 PRO A CA 1
ATOM 1106 C C . PRO A 1 134 ? -9.158 0.065 10.365 1.00 59.22 134 PRO A C 1
ATOM 1108 O O . PRO A 1 134 ? -9.021 -0.949 11.087 1.00 59.22 134 PRO A O 1
#